Protein AF-A0A2N6FPP6-F1 (afdb_monomer)

Secondary structure (DSSP, 8-state):
-HHHHHHHHHHHHHHHHHHHHHHHHHHHHHHHHHS-S----S--SGGG--SHHHHHHHHHHSTT----SS-SS-TTIIIIITT--

pLDDT: mean 84.86, std 13.5, range [48.81, 97.75]

Foldseek 3Di:
DVVVVVVVVVVVVVVVVVVVVVVVVVVVVVVVVPPDPEDADPDAEPVPDDAQVRQLCCVVPPPNHDFCPVPPSRGPCPNHRVPPD

Sequence (85 aa):
MKKVILLTLILLATSISYAEEIKTSFNKYLFAQSQPKFKCDGRQYCSQMRSCEEAKFFINNCPNTKMDGNNDGVPCEKQWCGYSH

Structure (mmCIF, N/CA/C/O backbone):
data_AF-A0A2N6FPP6-F1
#
_entry.id   AF-A0A2N6FPP6-F1
#
loop_
_atom_site.group_PDB
_atom_site.id
_atom_site.type_symbol
_atom_site.label_atom_id
_atom_site.label_alt_id
_atom_site.label_comp_id
_atom_site.label_asym_id
_atom_site.label_entity_id
_atom_site.label_seq_id
_atom_site.pdbx_PDB_ins_code
_atom_site.Cartn_x
_atom_site.Cartn_y
_atom_site.Cartn_z
_atom_site.occupancy
_atom_site.B_iso_or_equiv
_atom_site.auth_seq_id
_atom_site.auth_comp_id
_atom_site.auth_asym_id
_atom_site.auth_atom_id
_atom_site.pdbx_PDB_model_num
ATOM 1 N N . 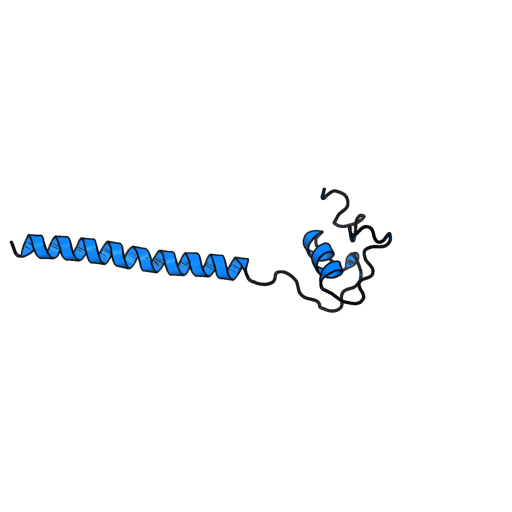MET A 1 1 ? -37.871 36.248 43.581 1.00 60.78 1 MET A N 1
ATOM 2 C CA . MET A 1 1 ? -37.460 34.836 43.773 1.00 60.78 1 MET A CA 1
ATOM 3 C C . MET A 1 1 ? -37.830 33.947 42.583 1.00 60.78 1 MET A C 1
ATOM 5 O O . MET A 1 1 ? -36.925 33.406 41.971 1.00 60.78 1 MET A O 1
ATOM 9 N N . LYS A 1 2 ? -39.100 33.876 42.148 1.00 48.81 2 LYS A N 1
ATOM 10 C CA . LYS A 1 2 ? -39.520 33.042 40.992 1.00 48.81 2 LYS A CA 1
ATOM 11 C C . LYS A 1 2 ? -38.835 33.386 39.648 1.00 48.81 2 LYS A C 1
ATOM 13 O O . LYS A 1 2 ? -38.476 32.485 38.905 1.00 48.81 2 LYS A O 1
ATOM 18 N N . LYS A 1 3 ? -38.583 34.675 39.365 1.00 50.44 3 LYS A N 1
ATOM 19 C CA . LYS A 1 3 ? -37.884 35.131 38.139 1.00 50.44 3 LYS A CA 1
ATOM 20 C C . LYS A 1 3 ? -36.383 34.787 38.111 1.00 50.44 3 LYS A C 1
ATOM 22 O O . LYS A 1 3 ? -35.831 34.611 37.036 1.00 50.44 3 LYS A O 1
ATOM 27 N N . VAL A 1 4 ? -35.744 34.658 39.279 1.00 54.97 4 VAL A N 1
ATOM 28 C CA . VAL A 1 4 ? -34.315 34.301 39.396 1.00 54.97 4 VAL A CA 1
ATOM 29 C C . VAL A 1 4 ? -34.114 32.810 39.115 1.00 54.97 4 VAL A C 1
ATOM 31 O O . VAL A 1 4 ? -33.197 32.449 38.395 1.00 54.97 4 VAL A O 1
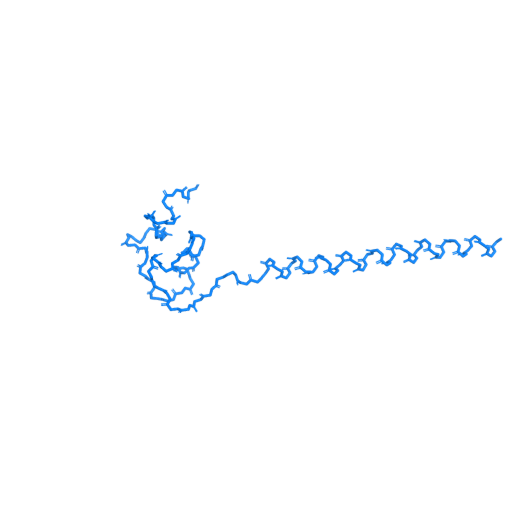ATOM 34 N N . ILE A 1 5 ? -35.039 31.966 39.586 1.00 63.38 5 ILE A N 1
ATOM 35 C CA . ILE A 1 5 ? -35.040 30.514 39.339 1.00 63.38 5 ILE A CA 1
ATOM 36 C C . ILE A 1 5 ? -35.255 30.194 37.846 1.00 63.38 5 ILE A C 1
ATOM 38 O O . ILE A 1 5 ? -34.664 29.256 37.319 1.00 63.38 5 ILE A O 1
ATOM 42 N N . LEU A 1 6 ? -36.069 30.987 37.138 1.00 71.69 6 LEU A N 1
ATOM 43 C CA . LEU A 1 6 ? -36.317 30.795 35.704 1.00 71.69 6 LEU A CA 1
ATOM 44 C C . LEU A 1 6 ? -35.086 31.138 34.846 1.00 71.69 6 LEU A C 1
ATOM 46 O O . LEU A 1 6 ? -34.766 30.403 33.918 1.00 71.69 6 LEU A O 1
ATOM 50 N N . LEU A 1 7 ? -34.368 32.217 35.179 1.00 68.19 7 LEU A N 1
ATOM 51 C CA . LEU A 1 7 ? -33.153 32.617 34.457 1.00 68.19 7 LEU A CA 1
ATOM 52 C C . LEU A 1 7 ? -32.016 31.599 34.628 1.00 68.19 7 LEU A C 1
ATOM 54 O O . LEU A 1 7 ? -31.306 31.315 33.666 1.00 68.19 7 LEU A O 1
ATOM 58 N N . THR A 1 8 ? -31.874 30.996 35.813 1.00 69.62 8 THR A N 1
ATOM 59 C CA . THR A 1 8 ? -30.849 29.968 36.052 1.00 69.62 8 THR A CA 1
ATOM 60 C C . THR A 1 8 ? -31.144 28.657 35.320 1.00 69.62 8 THR A C 1
ATOM 62 O O . THR A 1 8 ? -30.218 28.021 34.827 1.00 69.62 8 THR A O 1
ATOM 65 N N . LEU A 1 9 ? -32.416 28.261 35.187 1.00 75.38 9 LEU A N 1
ATOM 66 C CA . LEU A 1 9 ? -32.805 27.068 34.419 1.00 75.38 9 LEU A CA 1
ATOM 67 C C . LEU A 1 9 ? -32.556 27.227 32.912 1.00 75.38 9 LEU A C 1
ATOM 69 O O . LEU A 1 9 ? -32.133 26.275 32.262 1.00 75.38 9 LEU A O 1
ATOM 73 N N . ILE A 1 10 ? -32.759 28.430 32.366 1.00 78.00 10 ILE A N 1
ATOM 74 C CA . ILE A 1 10 ? -32.503 28.718 30.947 1.00 78.00 10 ILE A CA 1
ATOM 75 C C . ILE A 1 10 ? -31.002 28.618 30.630 1.00 78.00 10 ILE A C 1
ATOM 77 O O . ILE A 1 10 ? -30.640 27.991 29.642 1.00 78.00 10 ILE A O 1
ATOM 81 N N . LEU A 1 11 ? -30.125 29.158 31.484 1.00 76.12 11 LEU A N 1
ATOM 82 C CA . LEU A 1 11 ? -28.661 29.077 31.319 1.00 76.12 11 LEU A CA 1
ATOM 83 C C . LEU A 1 11 ? -28.112 27.638 31.405 1.00 76.12 11 LEU A C 1
ATOM 85 O O . LEU A 1 11 ? -27.155 27.282 30.714 1.00 76.12 11 LEU A O 1
ATOM 89 N N . LEU A 1 12 ? -28.715 26.793 32.244 1.00 76.62 12 LEU A N 1
ATOM 90 C CA . LEU A 1 12 ? -28.365 25.371 32.320 1.00 76.62 12 LEU A CA 1
ATOM 91 C C . LEU A 1 12 ? -28.854 24.601 31.086 1.00 76.62 12 LEU A C 1
ATOM 93 O O . LEU A 1 12 ? -28.121 23.783 30.543 1.00 76.62 12 LEU A O 1
ATOM 97 N N . ALA A 1 13 ? -30.057 24.889 30.591 1.00 73.50 13 ALA A N 1
ATOM 98 C CA . ALA A 1 13 ? -30.573 24.243 29.387 1.00 73.50 13 ALA A CA 1
ATOM 99 C C . ALA A 1 13 ? -29.780 24.630 28.123 1.00 73.50 13 ALA A C 1
ATOM 101 O O . ALA A 1 13 ? -29.472 23.761 27.311 1.00 73.50 13 ALA A O 1
ATOM 102 N N . THR A 1 14 ? -29.379 25.899 27.968 1.00 66.81 14 THR A N 1
ATOM 103 C CA . THR A 1 14 ? -28.608 26.353 26.794 1.00 66.81 14 THR A CA 1
ATOM 104 C C . THR A 1 14 ? -27.197 25.774 26.755 1.00 66.81 14 THR A C 1
ATOM 106 O O . THR A 1 14 ? -26.701 25.452 25.676 1.00 66.81 14 THR A O 1
ATOM 109 N N . SER A 1 15 ? -26.563 25.591 27.917 1.00 66.44 15 SER A N 1
ATOM 110 C CA . SER A 1 15 ? -25.251 24.939 28.015 1.00 66.44 15 SER A CA 1
ATOM 111 C C . SER A 1 15 ? -25.312 23.434 27.725 1.00 66.44 15 SER A C 1
ATOM 113 O O . SER A 1 15 ? -24.384 22.898 27.119 1.00 66.44 15 SER A O 1
ATOM 115 N N . ILE A 1 16 ? -26.411 22.757 28.074 1.00 68.56 16 ILE A N 1
ATOM 116 C CA . ILE A 1 16 ? -26.630 21.339 27.745 1.00 68.56 16 ILE A CA 1
ATOM 117 C C . ILE A 1 16 ? -26.900 21.155 26.241 1.00 68.56 16 ILE A C 1
ATOM 119 O O . ILE A 1 16 ? -26.284 20.286 25.627 1.00 68.56 16 ILE A O 1
ATOM 123 N N . SER A 1 17 ? -27.732 22.001 25.620 1.00 69.88 17 SER A N 1
ATOM 124 C CA . SER A 1 17 ? -28.008 21.944 24.172 1.00 69.88 17 SER A CA 1
ATOM 125 C C . SER A 1 17 ? -26.762 22.192 23.309 1.00 69.88 17 SER A C 1
ATOM 127 O O . SER A 1 17 ? -26.543 21.484 22.328 1.00 69.88 17 SER A O 1
ATOM 129 N N . TYR A 1 18 ? -25.879 23.115 23.710 1.00 66.50 18 TYR A N 1
ATOM 130 C CA . TYR A 1 18 ? -24.609 23.363 23.008 1.00 66.50 18 TYR A CA 1
ATOM 131 C C . TYR A 1 18 ? -23.685 22.130 22.977 1.00 66.50 18 TYR A C 1
ATOM 133 O O . TYR A 1 18 ? -22.943 21.920 22.017 1.00 66.50 18 TYR A O 1
ATOM 141 N N . ALA A 1 19 ? -23.725 21.282 24.011 1.00 68.62 19 ALA A N 1
ATOM 142 C CA . ALA A 1 19 ? -22.897 20.079 24.083 1.00 68.62 19 ALA A CA 1
ATOM 143 C C . ALA A 1 19 ? -23.366 18.957 23.130 1.00 68.62 19 ALA A C 1
ATOM 145 O O . ALA A 1 19 ? -22.557 18.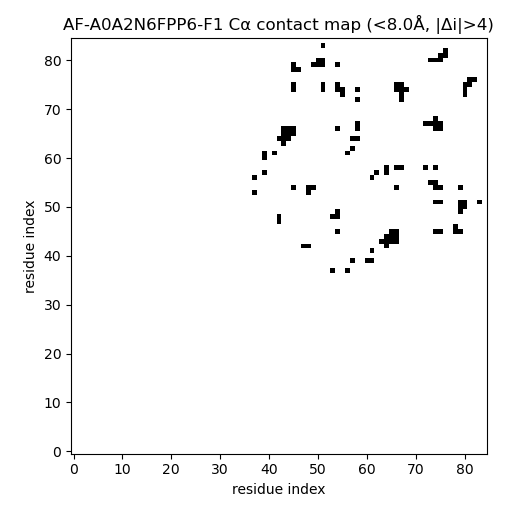118 22.722 1.00 68.62 19 ALA A O 1
ATOM 146 N N . GLU A 1 20 ? -24.648 18.919 22.758 1.00 67.19 20 GLU A N 1
ATOM 147 C CA . GLU A 1 20 ? -25.209 17.909 21.845 1.00 67.19 20 GLU A CA 1
ATOM 148 C C . GLU A 1 20 ? -24.830 18.173 20.375 1.00 67.19 20 GLU A C 1
ATOM 150 O O . GLU A 1 20 ? -24.521 17.239 19.624 1.00 67.19 20 GLU A O 1
ATOM 155 N N . GLU A 1 21 ? -24.738 19.443 19.977 1.00 64.62 21 GLU A N 1
ATOM 156 C CA . GLU A 1 21 ? -24.308 19.856 18.632 1.00 64.62 21 GLU A CA 1
ATOM 157 C C . GLU A 1 21 ? -22.824 19.530 18.366 1.00 64.62 21 GLU A C 1
ATOM 159 O O . GLU A 1 21 ? -22.448 19.084 17.273 1.00 64.62 21 GLU A O 1
ATOM 164 N N . ILE A 1 22 ? -21.975 19.659 19.394 1.00 75.25 22 ILE A N 1
ATOM 165 C CA . ILE A 1 22 ? -20.537 19.361 19.296 1.00 75.25 22 ILE A CA 1
ATOM 166 C C . ILE A 1 22 ? -20.282 17.852 19.180 1.00 75.25 22 ILE A C 1
ATOM 168 O O . ILE A 1 22 ? -19.456 17.433 18.366 1.00 75.25 22 ILE A O 1
ATOM 172 N N . LYS A 1 23 ? -21.020 17.010 19.920 1.00 81.12 23 LYS A N 1
ATOM 173 C CA . LYS A 1 23 ? -20.905 15.539 19.822 1.00 81.12 23 LYS A CA 1
ATOM 174 C C . LYS A 1 23 ? -21.213 15.030 18.415 1.00 81.12 23 LYS A C 1
ATOM 176 O O . LYS A 1 23 ? -20.513 14.156 17.907 1.00 81.12 23 LYS A O 1
ATOM 181 N N . THR A 1 24 ? -22.231 15.594 17.772 1.00 78.69 24 THR A N 1
ATOM 182 C CA . THR A 1 24 ? -22.644 15.205 16.416 1.00 78.69 24 THR A CA 1
ATOM 183 C C . THR A 1 24 ? -21.565 15.543 15.385 1.00 78.69 24 THR A C 1
ATOM 185 O O . THR A 1 24 ? -21.216 14.712 14.543 1.00 78.69 24 THR A O 1
ATOM 188 N N . SER A 1 25 ? -20.969 16.732 15.493 1.00 83.94 25 SER A N 1
ATOM 189 C CA . SER A 1 25 ? -19.891 17.171 14.597 1.00 83.94 25 SER A CA 1
ATOM 190 C C . SER A 1 25 ? -18.585 16.402 14.820 1.00 83.94 25 SER A C 1
ATOM 192 O O . SER A 1 25 ? -17.918 16.026 13.855 1.00 83.94 25 SER A O 1
ATOM 194 N N . PHE A 1 26 ? -18.245 16.100 16.075 1.00 84.94 26 PHE A N 1
ATOM 195 C CA . PHE A 1 26 ? -17.067 15.303 16.410 1.00 84.94 26 PHE A CA 1
ATOM 196 C C . PHE A 1 26 ? -17.195 13.854 15.928 1.00 84.94 26 PHE A C 1
ATOM 198 O O . PHE A 1 26 ? -16.282 13.336 15.286 1.00 84.94 26 PHE A O 1
ATOM 205 N N . ASN A 1 27 ? -18.355 13.222 16.136 1.00 88.56 27 ASN A N 1
ATOM 206 C CA . ASN A 1 27 ? -18.615 11.882 15.613 1.00 88.56 27 ASN A CA 1
ATOM 207 C C . ASN A 1 27 ? -18.506 11.848 14.086 1.00 88.56 27 ASN A C 1
ATOM 209 O O . ASN A 1 27 ? -17.862 10.956 13.544 1.00 88.56 27 ASN A O 1
ATOM 213 N N . LYS A 1 28 ? -19.040 12.849 13.375 1.00 88.38 28 LYS A N 1
ATOM 214 C CA . LYS A 1 28 ? -18.882 12.948 11.916 1.00 88.38 28 LYS A CA 1
ATOM 215 C C . LYS A 1 28 ? -17.410 13.007 11.489 1.00 88.38 28 LYS A C 1
ATOM 217 O O . LYS A 1 28 ? -17.037 12.347 10.522 1.00 88.38 28 LYS A O 1
ATOM 222 N N . TYR A 1 29 ? -16.578 13.764 12.203 1.00 86.06 29 TYR A N 1
ATOM 223 C CA . TYR A 1 29 ? -15.144 13.856 11.918 1.00 86.06 29 TYR A CA 1
ATOM 224 C C . TYR A 1 29 ? -14.418 12.524 12.162 1.00 86.06 29 TYR A C 1
ATOM 226 O O . TYR A 1 29 ? -13.665 12.065 11.302 1.00 86.06 29 TYR A O 1
ATOM 234 N N . LEU A 1 30 ? -14.704 11.857 13.283 1.00 85.81 30 LEU A N 1
ATOM 235 C CA . LEU A 1 30 ? -14.150 10.536 13.594 1.00 85.81 30 LEU A CA 1
ATOM 236 C C . LEU A 1 30 ? -14.574 9.468 12.575 1.00 85.81 30 LEU A C 1
ATOM 238 O O . LEU A 1 30 ? -13.757 8.649 12.148 1.00 85.81 30 LEU A O 1
ATOM 242 N N . PHE A 1 31 ? -15.834 9.486 12.137 1.00 83.31 31 PHE A N 1
ATOM 243 C CA . PHE A 1 31 ? -16.321 8.567 11.108 1.00 83.31 31 PHE A CA 1
ATOM 244 C C . PHE A 1 31 ? -15.678 8.834 9.744 1.00 83.31 31 PHE A C 1
ATOM 246 O O . PHE A 1 31 ? -15.328 7.880 9.056 1.00 83.31 31 PHE A O 1
ATOM 253 N N . ALA A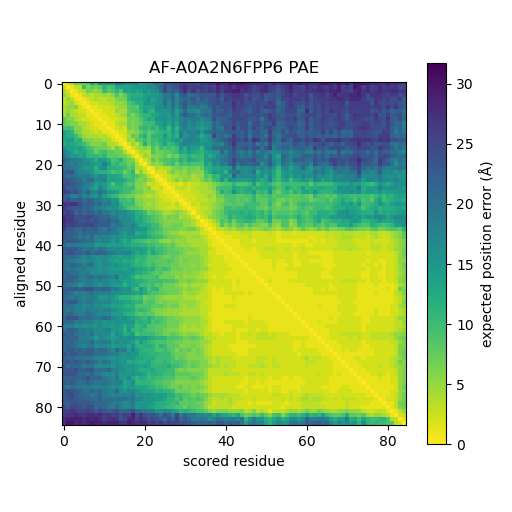 1 32 ? -15.467 10.099 9.365 1.00 80.88 32 ALA A N 1
ATOM 254 C CA . ALA A 1 32 ? -14.801 10.459 8.112 1.00 80.88 32 ALA A CA 1
ATOM 255 C C . ALA A 1 32 ? -13.316 10.051 8.088 1.00 80.88 32 ALA A C 1
ATOM 257 O O . ALA A 1 32 ? -12.812 9.642 7.047 1.00 80.88 32 ALA A O 1
ATOM 258 N N . GLN A 1 33 ? -12.628 10.128 9.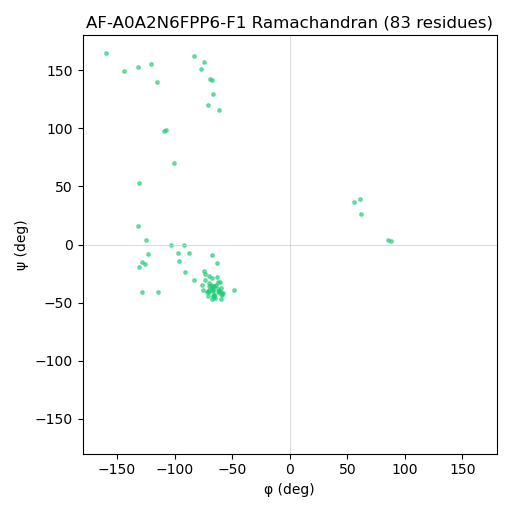230 1.00 77.12 33 GLN A N 1
ATOM 259 C CA . GLN A 1 33 ? -11.236 9.683 9.370 1.00 77.12 33 GLN A CA 1
ATOM 260 C C . GLN A 1 33 ? -11.088 8.156 9.385 1.00 77.12 33 GLN A C 1
ATOM 262 O O . GLN A 1 33 ? -10.065 7.641 8.942 1.00 77.12 33 GLN A O 1
ATOM 267 N N . SER A 1 34 ? -12.094 7.434 9.883 1.00 74.81 34 SER A N 1
ATOM 268 C CA . SER A 1 34 ? -12.066 5.968 9.993 1.00 74.81 34 SER A CA 1
ATOM 269 C C . SER A 1 34 ? -12.547 5.234 8.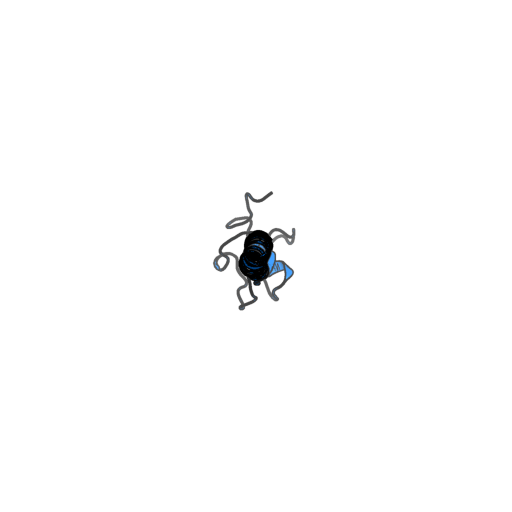742 1.00 74.81 34 SER A C 1
ATOM 271 O O . SER A 1 34 ? -12.422 4.011 8.681 1.00 74.81 34 SER A O 1
ATOM 273 N N . GLN A 1 35 ? -13.074 5.937 7.731 1.00 74.88 35 GLN A N 1
ATOM 274 C CA . GLN A 1 35 ? -13.420 5.272 6.478 1.00 74.88 35 GLN A CA 1
ATOM 275 C C . GLN A 1 35 ? -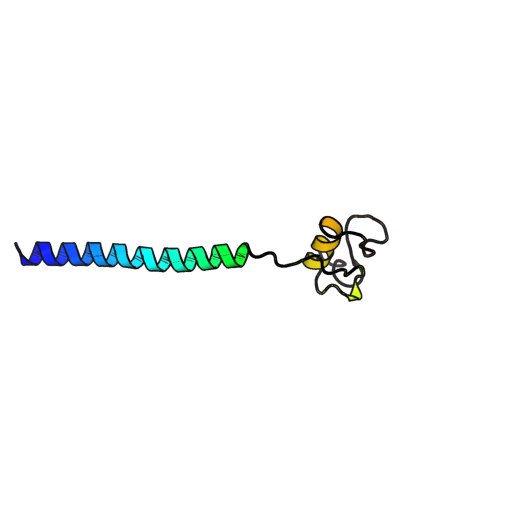12.148 4.773 5.777 1.00 74.88 35 GLN A C 1
ATOM 277 O O . GLN A 1 35 ? -11.215 5.557 5.571 1.00 74.88 35 GLN A O 1
ATOM 282 N N . PRO A 1 36 ? -12.098 3.493 5.368 1.00 74.12 36 PRO A N 1
ATOM 283 C CA . PRO A 1 36 ? -10.963 2.971 4.625 1.00 74.12 36 PRO A CA 1
ATOM 284 C C . PRO A 1 36 ? -10.825 3.733 3.301 1.00 74.12 36 PRO A C 1
ATOM 286 O O . PRO A 1 36 ? -11.705 3.682 2.442 1.00 74.12 36 PRO A O 1
ATOM 289 N N . LYS A 1 37 ? -9.709 4.457 3.143 1.00 87.44 37 LYS A N 1
ATOM 290 C CA . LYS A 1 37 ? -9.424 5.269 1.947 1.00 87.44 37 LYS A CA 1
ATOM 291 C C . LYS A 1 37 ? -9.198 4.421 0.691 1.00 87.44 37 LYS A C 1
ATOM 293 O O . LYS A 1 37 ? -9.458 4.884 -0.417 1.00 87.44 37 LYS A O 1
ATOM 298 N N . PHE A 1 38 ? -8.701 3.197 0.864 1.00 94.12 38 PHE A N 1
ATOM 299 C CA . PHE A 1 38 ? -8.283 2.305 -0.214 1.00 94.12 38 PHE A CA 1
ATOM 300 C C . PHE A 1 38 ? -8.868 0.910 -0.003 1.00 94.12 38 PHE A C 1
ATOM 302 O O . PHE A 1 38 ? -9.145 0.498 1.124 1.00 94.12 38 PHE A O 1
ATOM 309 N N . LYS A 1 39 ? -9.063 0.178 -1.099 1.00 95.12 39 LYS A N 1
ATOM 310 C CA . LYS A 1 39 ? -9.563 -1.198 -1.085 1.00 95.12 39 LYS A CA 1
ATOM 311 C C . LYS A 1 39 ? -8.885 -2.006 -2.176 1.00 95.12 39 LYS A C 1
ATOM 313 O O . LYS A 1 39 ? -8.578 -1.468 -3.238 1.00 95.12 39 LYS A O 1
ATOM 318 N N . CYS A 1 40 ? -8.714 -3.297 -1.931 1.00 96.31 40 CYS A N 1
ATOM 319 C CA . CYS A 1 40 ? -8.226 -4.209 -2.952 1.00 96.31 40 CYS A CA 1
ATOM 320 C C . CYS A 1 40 ? -9.308 -4.419 -4.013 1.00 96.31 40 CYS A C 1
ATOM 322 O O . CYS A 1 40 ? -10.411 -4.871 -3.715 1.00 96.31 40 CYS A O 1
ATOM 324 N N . ASP A 1 41 ? -8.981 -4.067 -5.250 1.00 96.12 41 ASP A N 1
ATOM 325 C CA . ASP A 1 41 ? -9.885 -4.102 -6.404 1.00 96.12 41 ASP A CA 1
ATOM 326 C C . ASP A 1 41 ? -9.250 -4.789 -7.627 1.00 96.12 41 ASP A C 1
ATOM 328 O O . ASP A 1 41 ? -9.737 -4.664 -8.746 1.00 96.12 41 ASP A O 1
ATOM 332 N N . GLY A 1 42 ? -8.163 -5.535 -7.410 1.00 96.56 42 GLY A N 1
ATOM 333 C CA . GLY A 1 42 ? -7.470 -6.299 -8.450 1.00 96.56 42 GLY A CA 1
ATOM 334 C C . GLY A 1 42 ? -6.395 -5.524 -9.213 1.00 96.56 42 GLY A C 1
ATOM 335 O O . GLY A 1 42 ? -5.787 -6.085 -10.122 1.00 96.56 42 GLY A O 1
ATOM 336 N N . ARG A 1 43 ? -6.114 -4.264 -8.857 1.00 97.56 43 ARG A N 1
ATOM 337 C CA . ARG A 1 43 ? -4.956 -3.541 -9.399 1.00 97.56 43 ARG A CA 1
ATOM 338 C C . ARG A 1 43 ? -3.639 -4.144 -8.914 1.00 97.56 43 ARG A C 1
ATOM 340 O O . ARG A 1 43 ? -3.504 -4.546 -7.761 1.00 97.56 43 ARG A O 1
ATOM 347 N N . GLN A 1 44 ? -2.663 -4.178 -9.813 1.00 97.75 44 GLN A N 1
ATOM 348 C CA . GLN A 1 44 ? -1.367 -4.821 -9.592 1.00 97.75 44 GLN A CA 1
ATOM 349 C C . GLN A 1 44 ? -0.182 -3.928 -9.968 1.00 97.75 44 GLN A C 1
ATOM 351 O O . GLN A 1 44 ? 0.921 -4.185 -9.494 1.00 97.75 44 GLN A O 1
ATOM 356 N N . TYR A 1 45 ? -0.384 -2.894 -10.788 1.00 97.50 45 TYR A N 1
ATOM 357 C CA . TYR A 1 45 ? 0.696 -2.104 -11.385 1.00 97.50 45 TYR A CA 1
ATOM 358 C C . TYR A 1 45 ? 0.626 -0.623 -10.997 1.00 97.50 45 TYR A C 1
ATOM 360 O O . TYR A 1 45 ? -0.446 -0.076 -10.736 1.00 97.50 45 TYR A O 1
ATOM 368 N N . CYS A 1 46 ? 1.775 0.054 -11.038 1.00 97.38 46 CYS A N 1
ATOM 369 C CA . CYS A 1 46 ? 1.912 1.451 -10.617 1.00 97.38 46 CYS A CA 1
ATOM 370 C C . CYS A 1 46 ? 1.090 2.456 -11.426 1.00 97.38 46 CYS A C 1
ATOM 372 O O . CYS A 1 46 ? 0.583 3.422 -10.856 1.00 97.38 46 CYS A O 1
ATOM 374 N N . SER A 1 47 ? 0.877 2.197 -12.719 1.00 97.19 47 SER A N 1
ATOM 375 C CA . SER A 1 47 ? 0.041 3.036 -13.589 1.00 97.19 47 SER A CA 1
ATOM 376 C C . SER A 1 47 ? -1.425 3.091 -13.154 1.00 97.19 47 SER A C 1
ATOM 378 O O . SER A 1 47 ? -2.171 3.948 -13.618 1.00 97.19 47 SER A O 1
ATOM 380 N N . GLN A 1 48 ? -1.844 2.170 -12.285 1.00 97.12 48 GLN A N 1
ATOM 381 C CA . GLN A 1 48 ? -3.204 2.087 -11.777 1.00 97.12 48 GLN A CA 1
ATOM 382 C C . GLN A 1 48 ? -3.358 2.776 -10.414 1.00 97.12 48 GLN A C 1
ATOM 384 O O . GLN A 1 48 ? -4.490 2.990 -9.988 1.00 97.12 48 GLN A O 1
ATOM 389 N N . MET A 1 49 ? -2.257 3.100 -9.728 1.00 96.62 49 MET A N 1
ATOM 390 C CA . MET A 1 49 ? -2.259 3.850 -8.467 1.00 96.62 49 MET A CA 1
ATOM 391 C C . MET A 1 49 ? -2.331 5.353 -8.747 1.00 96.62 49 MET A C 1
ATOM 393 O O . MET A 1 49 ? -2.068 5.794 -9.863 1.00 96.62 49 MET A O 1
ATOM 397 N N . ARG A 1 50 ? -2.709 6.139 -7.741 1.00 95.62 50 ARG A N 1
ATOM 398 C CA . ARG A 1 50 ? -2.853 7.601 -7.818 1.00 95.62 50 ARG A CA 1
ATOM 399 C C . ARG A 1 50 ? -2.000 8.342 -6.793 1.00 95.62 50 ARG A C 1
ATOM 401 O O . ARG A 1 50 ? -1.950 9.568 -6.821 1.00 95.62 50 ARG A O 1
ATOM 408 N N . SER A 1 51 ? -1.375 7.627 -5.860 1.00 95.75 51 SER A N 1
ATOM 409 C CA . SER A 1 51 ? -0.503 8.208 -4.841 1.00 95.75 51 SER A CA 1
ATOM 410 C C . SER A 1 51 ? 0.442 7.168 -4.239 1.00 95.75 51 SER A C 1
ATOM 412 O O . SER A 1 51 ? 0.225 5.960 -4.357 1.00 95.75 51 SER A O 1
ATOM 414 N N . CYS A 1 52 ? 1.480 7.646 -3.545 1.00 96.00 52 CYS A N 1
ATOM 415 C CA . CYS A 1 52 ? 2.396 6.773 -2.815 1.00 96.00 52 CYS A CA 1
ATOM 416 C C . CYS A 1 52 ? 1.706 6.088 -1.622 1.00 96.00 52 CYS A C 1
ATOM 418 O O . CYS A 1 52 ? 1.948 4.913 -1.368 1.00 96.00 52 CYS A O 1
ATOM 420 N N . GLU A 1 53 ? 0.811 6.790 -0.914 1.00 95.12 53 GLU A N 1
ATOM 421 C CA . GLU A 1 53 ? 0.029 6.225 0.202 1.00 95.12 53 GLU A CA 1
ATOM 422 C C . GLU A 1 53 ? -0.857 5.062 -0.280 1.00 95.12 53 GLU A C 1
ATOM 424 O O . GLU A 1 53 ? -0.926 4.023 0.374 1.00 95.12 53 GLU A O 1
ATOM 429 N N . GLU A 1 54 ? -1.464 5.196 -1.466 1.00 95.94 54 GLU A N 1
ATOM 430 C CA . GLU A 1 54 ? -2.244 4.125 -2.090 1.00 95.94 54 GLU A CA 1
ATOM 431 C C . GLU A 1 54 ? -1.355 2.948 -2.514 1.00 95.94 54 GLU A C 1
ATOM 433 O O . GLU A 1 54 ? -1.660 1.804 -2.187 1.00 95.94 54 GLU A O 1
ATOM 438 N N . ALA A 1 55 ? -0.227 3.202 -3.184 1.00 96.94 55 ALA A N 1
ATOM 439 C CA . ALA A 1 55 ? 0.700 2.142 -3.588 1.00 96.94 55 ALA A CA 1
ATOM 440 C C . ALA A 1 55 ? 1.226 1.350 -2.373 1.00 96.94 55 ALA A C 1
ATOM 442 O O . ALA A 1 55 ? 1.225 0.117 -2.379 1.00 96.94 55 ALA A O 1
ATOM 443 N N . LYS A 1 56 ? 1.589 2.055 -1.290 1.00 95.81 56 LYS A N 1
ATOM 444 C CA . LYS A 1 56 ? 1.986 1.454 -0.007 1.00 95.81 56 LYS A CA 1
ATOM 445 C C . LYS A 1 56 ? 0.858 0.635 0.614 1.00 95.81 56 LYS A C 1
ATOM 447 O O . LYS A 1 56 ? 1.115 -0.445 1.141 1.00 95.81 56 LYS A O 1
ATOM 452 N N . PHE A 1 57 ? -0.389 1.099 0.548 1.00 96.25 57 PHE A N 1
ATOM 453 C CA . PHE A 1 57 ? -1.525 0.295 0.995 1.00 96.25 57 PHE A CA 1
ATOM 454 C C . PHE A 1 57 ? -1.613 -1.015 0.206 1.00 96.25 57 PHE A C 1
ATOM 456 O O . PHE A 1 57 ? -1.749 -2.076 0.812 1.00 96.25 57 PHE A O 1
ATOM 463 N N . PHE A 1 58 ? -1.495 -0.963 -1.122 1.00 97.44 58 PHE A N 1
ATOM 464 C CA . PHE A 1 58 ? -1.663 -2.152 -1.950 1.00 97.44 58 PHE A CA 1
ATOM 465 C C . PHE A 1 58 ? -0.591 -3.216 -1.690 1.00 97.44 58 PHE A C 1
ATOM 467 O O . PHE A 1 58 ? -0.974 -4.368 -1.513 1.00 97.44 58 PHE A O 1
ATOM 474 N N . ILE A 1 59 ? 0.703 -2.877 -1.601 1.00 96.31 59 ILE A N 1
ATOM 475 C CA . ILE A 1 59 ? 1.736 -3.905 -1.334 1.00 96.31 59 ILE A CA 1
ATOM 476 C C . ILE A 1 59 ? 1.576 -4.594 0.022 1.00 96.31 59 ILE A C 1
ATOM 478 O O . ILE A 1 59 ? 1.963 -5.746 0.178 1.00 96.31 59 ILE A O 1
ATOM 482 N N . ASN A 1 60 ? 0.996 -3.892 0.998 1.00 95.69 60 ASN A N 1
ATOM 483 C CA . ASN A 1 60 ? 0.854 -4.392 2.362 1.00 95.69 60 ASN A CA 1
ATOM 484 C C . ASN A 1 60 ? -0.463 -5.145 2.589 1.00 95.69 60 ASN A C 1
ATOM 486 O O . ASN A 1 60 ? -0.554 -5.941 3.518 1.00 95.69 60 ASN A O 1
ATOM 490 N N . ASN A 1 61 ? -1.496 -4.873 1.785 1.00 96.62 61 ASN A N 1
ATOM 491 C CA . ASN A 1 61 ? -2.860 -5.338 2.065 1.00 96.62 61 ASN A CA 1
ATOM 492 C C . ASN A 1 61 ? -3.498 -6.124 0.916 1.00 96.62 61 ASN A C 1
ATOM 494 O O . ASN A 1 61 ? -4.498 -6.806 1.141 1.00 96.62 61 ASN A O 1
ATOM 498 N N . CYS A 1 62 ? -2.967 -6.034 -0.307 1.00 97.06 62 CYS A N 1
ATOM 499 C CA . CYS A 1 62 ? -3.586 -6.628 -1.487 1.00 97.06 62 CYS A CA 1
ATOM 500 C C . CYS A 1 62 ? -2.726 -7.747 -2.089 1.00 97.06 62 CYS A C 1
ATOM 502 O O . CYS A 1 62 ? -1.507 -7.622 -2.178 1.00 97.06 62 CYS A O 1
ATOM 504 N N . PRO A 1 63 ? -3.344 -8.852 -2.542 1.00 96.12 63 PRO A N 1
ATOM 505 C CA . PRO A 1 63 ? -2.608 -9.965 -3.123 1.00 96.12 63 PRO A CA 1
ATOM 506 C C . PRO A 1 63 ? -2.108 -9.641 -4.539 1.00 96.12 63 PRO A C 1
ATOM 508 O O . PRO A 1 63 ? -2.716 -8.859 -5.271 1.00 96.12 63 PRO A O 1
ATOM 511 N N . ASN A 1 64 ? -1.056 -10.345 -4.969 1.00 95.88 64 ASN A N 1
ATOM 512 C CA . ASN A 1 64 ? -0.566 -10.372 -6.356 1.00 95.88 64 ASN A CA 1
ATOM 513 C C . ASN A 1 64 ? -0.087 -9.019 -6.919 1.00 95.88 64 ASN A C 1
ATOM 515 O O . ASN A 1 64 ? -0.128 -8.800 -8.133 1.00 95.88 64 ASN A O 1
ATOM 519 N N . THR A 1 65 ? 0.361 -8.101 -6.068 1.00 96.94 65 THR A N 1
ATOM 520 C CA . THR A 1 65 ? 0.905 -6.809 -6.498 1.00 96.94 65 THR A CA 1
ATOM 521 C C . THR A 1 65 ? 2.250 -6.964 -7.208 1.00 96.94 65 THR A C 1
ATOM 523 O O . THR A 1 65 ? 3.074 -7.779 -6.808 1.00 96.94 65 THR A O 1
ATOM 526 N N . LYS A 1 66 ? 2.491 -6.158 -8.248 1.00 96.94 66 LYS A N 1
ATOM 527 C CA . LYS A 1 66 ? 3.697 -6.178 -9.098 1.00 96.94 66 LYS A CA 1
ATOM 528 C C . LYS A 1 66 ? 4.271 -4.767 -9.251 1.00 96.94 66 LYS A C 1
ATOM 530 O O . LYS A 1 66 ? 4.411 -4.252 -10.361 1.00 96.94 66 LYS A O 1
ATOM 535 N N . MET A 1 67 ? 4.508 -4.111 -8.120 1.00 96.06 67 MET A N 1
ATOM 536 C CA . MET A 1 67 ? 4.826 -2.679 -8.068 1.00 96.06 67 MET A CA 1
ATOM 537 C C . MET A 1 67 ? 6.088 -2.321 -7.280 1.00 96.06 67 MET A C 1
ATOM 539 O O . MET A 1 67 ? 6.588 -1.208 -7.428 1.00 96.06 67 MET A O 1
ATOM 543 N N . ASP A 1 68 ? 6.591 -3.258 -6.480 1.00 96.19 68 ASP A N 1
ATOM 544 C CA . ASP A 1 68 ? 7.881 -3.191 -5.804 1.00 96.19 68 ASP A CA 1
ATOM 545 C C . ASP A 1 68 ? 8.814 -4.180 -6.521 1.00 96.19 68 ASP A C 1
ATOM 547 O O . ASP A 1 68 ? 8.674 -5.395 -6.397 1.00 96.19 68 ASP A O 1
ATOM 551 N N . GLY A 1 69 ? 9.646 -3.660 -7.426 1.00 94.44 69 GLY A N 1
ATOM 552 C CA . GLY A 1 69 ? 10.439 -4.487 -8.341 1.00 94.44 69 GLY A CA 1
ATOM 553 C C . GLY A 1 69 ? 11.735 -5.009 -7.723 1.00 94.44 69 GLY A C 1
ATOM 554 O O . GLY A 1 69 ? 12.201 -6.085 -8.095 1.00 94.44 69 GLY A O 1
ATOM 555 N N . ASN A 1 70 ? 12.317 -4.245 -6.801 1.00 94.75 70 ASN A N 1
ATOM 556 C CA . ASN A 1 70 ? 13.538 -4.564 -6.061 1.00 94.75 70 ASN A CA 1
ATOM 557 C C . ASN A 1 70 ? 13.249 -5.171 -4.673 1.00 94.75 70 ASN A C 1
ATOM 559 O O . ASN A 1 70 ? 14.176 -5.696 -4.061 1.00 94.75 70 ASN A O 1
ATOM 563 N N . ASN A 1 71 ? 11.984 -5.202 -4.239 1.00 93.56 71 ASN A N 1
ATOM 564 C CA . ASN A 1 71 ? 11.516 -5.732 -2.955 1.00 93.56 71 ASN A CA 1
ATOM 565 C C . ASN A 1 71 ? 12.125 -5.004 -1.748 1.00 93.56 71 ASN A C 1
ATOM 567 O O . ASN A 1 71 ? 12.478 -5.639 -0.752 1.00 93.56 71 ASN A O 1
ATOM 571 N N . ASP A 1 72 ? 12.272 -3.682 -1.840 1.00 93.75 72 ASP A N 1
ATOM 572 C CA . ASP A 1 72 ? 12.770 -2.846 -0.741 1.00 93.75 72 ASP A CA 1
ATOM 573 C C . ASP A 1 72 ? 11.648 -2.278 0.150 1.00 93.75 72 ASP A C 1
ATOM 575 O O . ASP A 1 72 ? 11.917 -1.602 1.147 1.00 93.75 72 ASP A O 1
ATOM 579 N N . GLY A 1 73 ? 10.387 -2.582 -0.172 1.00 92.56 73 GLY A N 1
ATOM 580 C CA . GLY A 1 73 ? 9.206 -2.084 0.524 1.00 92.56 73 GLY A CA 1
ATOM 581 C C . GLY A 1 73 ? 8.724 -0.716 0.032 1.00 92.56 73 GLY A C 1
ATOM 582 O O . GLY A 1 73 ? 7.765 -0.176 0.594 1.00 92.56 73 GLY A O 1
ATOM 583 N N . VAL A 1 74 ? 9.343 -0.145 -1.007 1.00 95.31 74 VAL A N 1
ATOM 584 C CA . VAL A 1 74 ? 8.962 1.130 -1.619 1.00 95.31 74 VAL A CA 1
ATOM 585 C C . VAL A 1 74 ? 8.359 0.877 -3.007 1.00 95.31 74 VAL A C 1
ATOM 587 O O . VAL A 1 74 ? 9.055 0.766 -4.012 1.00 95.31 74 VAL A O 1
ATOM 590 N N . PRO A 1 75 ? 7.022 0.833 -3.127 1.00 96.81 75 PRO A N 1
ATOM 591 C CA . PRO A 1 75 ? 6.394 0.589 -4.414 1.00 96.81 75 PRO A CA 1
ATOM 592 C C . PRO A 1 75 ? 6.421 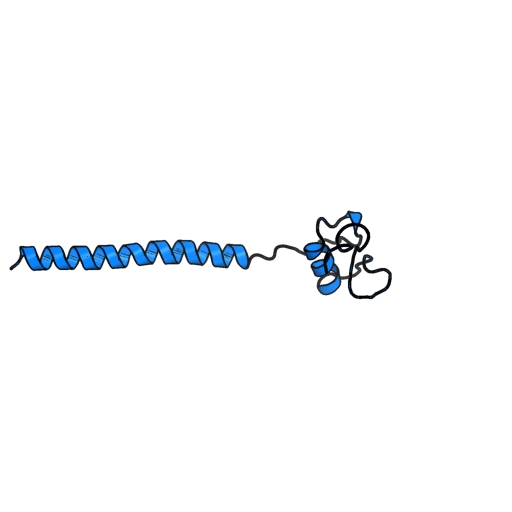1.835 -5.295 1.00 96.81 75 PRO A C 1
ATOM 594 O O . PRO A 1 75 ? 6.305 2.960 -4.818 1.00 96.81 75 PRO A O 1
ATOM 597 N N . CYS A 1 76 ? 6.444 1.649 -6.613 1.00 97.12 76 CYS A N 1
ATOM 598 C CA . CYS A 1 76 ? 6.217 2.735 -7.571 1.00 97.12 76 CYS A CA 1
ATOM 599 C C . CYS A 1 76 ? 7.145 3.949 -7.426 1.00 97.12 76 CYS A C 1
ATOM 601 O O . CYS A 1 76 ? 6.716 5.082 -7.668 1.00 97.12 76 CYS A O 1
ATOM 603 N N . GLU A 1 77 ? 8.416 3.730 -7.091 1.00 95.38 77 GLU A N 1
ATOM 604 C CA . GLU A 1 77 ? 9.436 4.776 -6.926 1.00 95.38 77 GLU A CA 1
ATOM 605 C C . GLU A 1 77 ? 9.470 5.762 -8.106 1.00 95.38 77 GLU A C 1
ATOM 607 O O . GLU A 1 77 ? 9.555 6.969 -7.923 1.00 95.38 77 GLU A O 1
A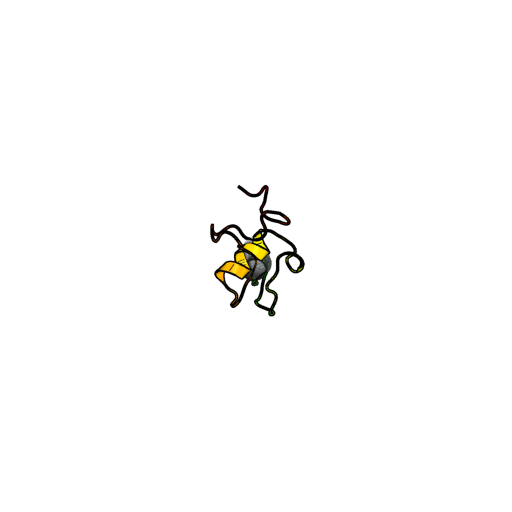TOM 612 N N . LYS A 1 78 ? 9.296 5.278 -9.340 1.00 93.56 78 LYS A N 1
ATOM 613 C CA . LYS A 1 78 ? 9.350 6.129 -10.543 1.00 93.56 78 LYS A CA 1
ATOM 614 C C . LYS A 1 78 ? 8.127 7.025 -10.765 1.00 93.56 78 LYS A C 1
ATOM 616 O O . LYS A 1 78 ? 8.230 7.982 -11.523 1.00 93.56 78 LYS A O 1
ATOM 621 N N . GLN A 1 79 ? 6.968 6.687 -10.197 1.00 93.88 79 GLN A N 1
ATOM 622 C CA . GLN A 1 79 ? 5.704 7.390 -10.471 1.00 93.88 79 GLN A CA 1
ATOM 623 C C . GLN A 1 79 ? 5.156 8.126 -9.252 1.00 93.88 79 GLN A C 1
ATOM 625 O O . GLN A 1 79 ? 4.655 9.236 -9.395 1.00 93.88 79 GLN A O 1
ATOM 630 N N . TRP A 1 80 ? 5.239 7.514 -8.068 1.00 94.69 80 TRP A N 1
ATOM 631 C CA . TRP A 1 80 ? 4.536 7.996 -6.881 1.00 94.69 80 TRP A CA 1
ATOM 632 C C . TRP A 1 80 ? 5.444 8.172 -5.665 1.00 94.69 80 TRP A C 1
ATOM 634 O O . TRP A 1 80 ? 5.281 9.159 -4.955 1.00 94.69 80 TRP A O 1
ATOM 644 N N . CYS A 1 81 ? 6.385 7.252 -5.414 1.00 94.94 81 CYS A N 1
ATOM 645 C CA . CYS A 1 81 ? 7.146 7.223 -4.156 1.00 94.94 81 CYS A CA 1
ATOM 646 C C . CYS A 1 81 ? 8.588 7.758 -4.235 1.00 94.94 81 CYS A C 1
ATOM 648 O O . CYS A 1 81 ? 9.251 7.817 -3.206 1.00 94.94 81 CYS A O 1
ATOM 650 N N . GLY A 1 82 ? 9.076 8.202 -5.398 1.00 88.19 82 GLY A N 1
ATOM 651 C CA . GLY A 1 82 ? 10.491 8.569 -5.601 1.00 88.19 82 GLY A CA 1
ATOM 652 C C . GLY A 1 82 ? 10.999 9.807 -4.856 1.00 88.19 82 GLY A C 1
ATOM 653 O O . GLY A 1 82 ? 12.199 10.057 -4.854 1.00 88.19 82 GLY A O 1
ATOM 654 N N . TYR A 1 83 ? 10.112 10.580 -4.224 1.00 78.88 83 TYR A N 1
ATOM 655 C CA . TYR A 1 83 ? 10.468 11.762 -3.423 1.00 78.88 83 TYR A CA 1
ATOM 656 C C . TYR A 1 83 ? 9.919 11.705 -1.990 1.00 78.88 83 TYR A C 1
ATOM 658 O O . TYR A 1 83 ? 10.020 12.681 -1.254 1.00 78.88 83 TYR A O 1
ATOM 666 N N . SER A 1 84 ? 9.273 10.605 -1.599 1.00 61.56 84 SER A N 1
ATOM 667 C CA . SER A 1 84 ? 8.548 10.496 -0.329 1.00 61.56 84 SER A CA 1
ATOM 668 C C . SER A 1 84 ? 9.379 9.749 0.721 1.00 61.56 84 SER A C 1
ATOM 670 O O . SER A 1 84 ? 9.042 8.612 1.063 1.00 61.56 84 SER A O 1
ATOM 672 N N . HIS A 1 85 ? 10.449 10.395 1.203 1.00 54.53 85 HIS A N 1
ATOM 673 C CA . HIS A 1 85 ? 11.199 10.009 2.407 1.00 54.53 85 HIS A CA 1
ATOM 674 C C . HIS A 1 85 ? 10.786 10.864 3.605 1.00 54.53 85 HIS A C 1
ATOM 676 O O . HIS A 1 85 ? 10.723 12.103 3.444 1.00 54.53 85 HIS A O 1
#

Solvent-accessible surface area (backbone atoms only — not comparable to full-atom values): 5252 Å² total; per-residue (Å²): 111,74,71,59,57,52,56,54,51,50,58,52,51,55,57,53,56,55,53,54,60,51,52,55,54,49,50,52,52,54,52,64,72,66,52,79,90,72,77,83,79,83,73,34,47,53,90,76,48,92,40,37,70,54,37,49,47,39,71,74,76,32,81,84,53,66,34,46,89,86,70,82,84,61,31,28,40,92,82,49,31,66,81,73,124

Mean predicted aligned error: 10.85 Å

Radius of gyration: 25.23 Å; Cα contacts (8 Å, |Δi|>4): 62; chains: 1; bounding box: 53×46×57 Å